Protein AF-A0AAW5LI39-F1 (afdb_monomer_lite)

Structure (mmCIF, N/CA/C/O backbone):
data_AF-A0AAW5LI39-F1
#
_entry.id   AF-A0AAW5LI39-F1
#
loop_
_atom_site.group_PDB
_atom_site.id
_atom_site.type_symbol
_atom_site.label_atom_id
_atom_site.label_alt_id
_atom_site.label_comp_id
_atom_site.label_asym_id
_atom_site.label_entity_id
_atom_site.label_seq_id
_atom_site.pdbx_PDB_ins_code
_atom_site.Cartn_x
_atom_site.Cartn_y
_atom_site.Cartn_z
_atom_site.occupancy
_atom_site.B_iso_or_equiv
_atom_site.auth_seq_id
_atom_site.auth_comp_id
_atom_site.auth_asym_id
_atom_site.auth_atom_id
_atom_site.pdbx_PDB_model_num
ATOM 1 N N . THR A 1 1 ? -11.662 8.360 4.781 1.00 59.34 1 THR A N 1
ATOM 2 C CA . THR A 1 1 ? -10.871 7.359 4.044 1.00 59.34 1 THR A CA 1
ATOM 3 C C . THR A 1 1 ? -9.596 7.152 4.815 1.00 59.34 1 THR A C 1
ATOM 5 O O . THR A 1 1 ? -9.091 8.149 5.336 1.00 59.34 1 THR A O 1
ATOM 8 N N . PRO A 1 2 ? -9.102 5.910 4.900 1.00 66.62 2 PRO A N 1
ATOM 9 C CA . PRO A 1 2 ? -7.839 5.626 5.557 1.00 66.62 2 PRO A CA 1
ATOM 10 C C . PRO A 1 2 ? -6.730 6.552 5.060 1.00 66.62 2 PRO A C 1
ATOM 12 O O . PRO A 1 2 ? -6.613 6.818 3.864 1.00 66.62 2 PRO A O 1
ATOM 15 N N . GLY A 1 3 ? -5.957 7.087 6.001 1.00 81.19 3 GLY A N 1
ATOM 16 C CA . GLY A 1 3 ? -4.777 7.894 5.710 1.00 81.19 3 GLY A CA 1
ATOM 17 C C . GLY A 1 3 ? -3.532 7.040 5.881 1.00 81.19 3 GLY A C 1
ATOM 18 O O . GLY A 1 3 ? -3.352 6.458 6.951 1.00 81.19 3 GLY A O 1
ATOM 19 N N . TYR A 1 4 ? -2.682 6.987 4.860 1.00 85.44 4 TYR A N 1
ATOM 20 C CA . TYR A 1 4 ? -1.471 6.170 4.840 1.00 85.44 4 TYR A CA 1
ATOM 21 C C . TYR A 1 4 ? -0.221 7.023 4.630 1.00 85.44 4 TYR A C 1
ATOM 23 O O . TYR A 1 4 ? -0.213 7.944 3.816 1.00 85.44 4 TYR A O 1
ATOM 31 N N . GLY A 1 5 ? 0.865 6.681 5.325 1.00 72.69 5 GLY A N 1
ATOM 32 C CA . GLY A 1 5 ? 2.182 7.267 5.063 1.00 72.69 5 GLY A CA 1
ATOM 33 C C . GLY A 1 5 ? 2.410 8.646 5.689 1.00 72.69 5 GLY A C 1
ATOM 34 O O . GLY A 1 5 ? 2.146 8.854 6.873 1.00 72.69 5 GLY A O 1
ATOM 35 N N . SER A 1 6 ? 3.023 9.563 4.928 1.00 60.62 6 SER A N 1
ATOM 36 C CA . SER A 1 6 ? 3.426 10.881 5.440 1.00 60.62 6 SER A CA 1
ATOM 37 C C . SER A 1 6 ? 2.207 11.711 5.850 1.00 60.62 6 SER A C 1
ATOM 39 O O . SER A 1 6 ? 1.179 11.684 5.177 1.00 60.62 6 SER A O 1
ATOM 41 N N . LYS A 1 7 ? 2.348 12.518 6.912 1.00 57.69 7 LYS A N 1
ATOM 42 C CA . LYS A 1 7 ? 1.301 13.424 7.432 1.00 57.69 7 LYS A CA 1
ATOM 43 C C . LYS A 1 7 ? 0.721 14.378 6.374 1.00 57.69 7 LYS A C 1
ATOM 45 O O . LYS A 1 7 ? -0.352 14.928 6.598 1.00 57.69 7 LYS A O 1
ATOM 50 N N . ASP A 1 8 ? 1.408 14.530 5.242 1.00 62.44 8 ASP A N 1
ATOM 51 C CA . ASP A 1 8 ? 1.064 15.446 4.155 1.00 62.44 8 ASP A CA 1
ATOM 52 C C . ASP A 1 8 ? 0.328 14.774 2.974 1.00 62.44 8 ASP A C 1
ATOM 54 O O . ASP A 1 8 ? 0.176 15.399 1.926 1.00 62.44 8 ASP A O 1
ATOM 58 N N . ASN A 1 9 ? -0.128 13.517 3.102 1.00 62.59 9 ASN A N 1
ATOM 59 C CA . ASN A 1 9 ? -0.841 12.782 2.036 1.00 62.59 9 ASN A CA 1
ATOM 60 C C . ASN A 1 9 ? -0.020 12.589 0.734 1.00 62.59 9 ASN A C 1
ATOM 62 O O . ASN A 1 9 ? -0.575 12.419 -0.351 1.00 62.59 9 ASN A O 1
ATOM 66 N N . GLY A 1 10 ? 1.312 12.637 0.829 1.00 72.69 10 GLY A N 1
ATOM 67 C CA . GLY A 1 10 ? 2.223 12.413 -0.298 1.00 72.69 10 GLY A CA 1
ATOM 68 C C . GLY A 1 10 ? 2.558 10.935 -0.522 1.00 72.69 10 GLY A C 1
ATOM 69 O O . GLY A 1 10 ? 2.395 10.107 0.372 1.00 72.69 10 GLY A O 1
ATOM 70 N N . SER A 1 11 ? 3.081 10.608 -1.707 1.00 85.50 11 SER A N 1
ATOM 71 C CA . SER A 1 11 ? 3.533 9.252 -2.041 1.00 85.50 11 SER A CA 1
ATOM 72 C C . SER A 1 11 ? 4.612 8.754 -1.074 1.00 85.50 11 SER A C 1
ATOM 74 O O . SER A 1 11 ? 5.562 9.477 -0.770 1.00 85.50 11 SER A O 1
ATOM 76 N N . THR A 1 12 ? 4.516 7.493 -0.648 1.00 90.81 12 THR A N 1
ATOM 77 C CA . THR A 1 12 ? 5.553 6.836 0.160 1.00 90.81 12 THR A CA 1
ATOM 78 C C . THR A 1 12 ? 6.636 6.240 -0.746 1.00 90.81 12 THR A C 1
ATOM 80 O O . THR A 1 12 ? 6.335 5.338 -1.530 1.00 90.81 12 THR A O 1
ATOM 83 N N . PRO A 1 13 ? 7.906 6.679 -0.653 1.00 92.50 13 PRO A N 1
ATOM 84 C CA . PRO A 1 13 ? 8.989 6.055 -1.402 1.00 92.50 13 PRO A CA 1
ATOM 85 C C . PRO A 1 13 ? 9.273 4.641 -0.889 1.00 92.50 13 PRO A C 1
ATOM 87 O O . PRO A 1 13 ? 9.456 4.426 0.308 1.00 92.50 13 PRO A O 1
ATOM 90 N N . VAL A 1 14 ? 9.385 3.692 -1.813 1.00 93.81 14 VAL A N 1
ATOM 91 C CA . VAL A 1 14 ? 9.722 2.287 -1.546 1.00 93.81 14 VAL A CA 1
ATOM 92 C C . VAL A 1 14 ? 10.923 1.879 -2.396 1.00 93.81 14 VAL A C 1
ATOM 94 O O . VAL A 1 14 ? 11.166 2.461 -3.457 1.00 93.81 14 VAL A O 1
ATOM 97 N N . LYS A 1 15 ? 11.707 0.894 -1.945 1.00 95.75 15 LYS A N 1
ATOM 98 C CA . LYS A 1 15 ? 12.858 0.388 -2.712 1.00 95.75 15 LYS A CA 1
ATOM 99 C C . LYS A 1 15 ? 12.518 -0.954 -3.382 1.00 95.75 15 LYS A C 1
ATOM 101 O O . LYS A 1 15 ? 11.947 -1.819 -2.710 1.00 95.75 15 LYS A O 1
ATOM 106 N N . PRO A 1 16 ? 12.904 -1.158 -4.658 1.00 96.81 16 PRO A N 1
ATOM 107 C CA . PRO A 1 16 ? 12.708 -2.422 -5.371 1.00 96.81 16 PRO A CA 1
ATOM 108 C C . PRO A 1 16 ? 13.169 -3.641 -4.566 1.00 96.81 16 PRO A C 1
ATOM 110 O O . PRO A 1 16 ? 14.271 -3.646 -4.015 1.00 96.81 16 PRO A O 1
ATOM 113 N N . GLY A 1 17 ? 12.332 -4.678 -4.496 1.00 96.94 17 GLY A N 1
ATOM 114 C CA . GLY A 1 17 ? 12.662 -5.949 -3.850 1.00 96.94 17 GLY A CA 1
ATOM 115 C C . GLY A 1 17 ? 12.812 -5.914 -2.330 1.00 96.94 17 GLY A C 1
ATOM 116 O O . GLY A 1 17 ? 13.280 -6.899 -1.758 1.00 96.94 17 GLY A O 1
ATOM 117 N N . THR A 1 18 ? 12.454 -4.811 -1.673 1.00 97.69 18 THR A N 1
ATOM 118 C CA . THR A 1 18 ? 12.537 -4.677 -0.214 1.00 97.69 18 THR A CA 1
ATOM 119 C C . THR A 1 18 ? 11.167 -4.432 0.397 1.00 97.69 18 THR A C 1
ATOM 121 O O . THR A 1 18 ? 10.308 -3.806 -0.218 1.00 97.69 18 THR A O 1
ATOM 124 N N . SER A 1 19 ? 10.988 -4.912 1.625 1.00 97.06 19 SER A N 1
ATOM 125 C CA . SER A 1 19 ? 9.768 -4.697 2.395 1.00 97.06 19 SER A CA 1
ATOM 126 C C . SER A 1 19 ? 9.742 -3.301 2.995 1.00 97.06 19 SER A C 1
ATOM 128 O O . SER A 1 19 ? 10.681 -2.905 3.686 1.00 97.06 19 SER A O 1
ATOM 130 N N . THR A 1 20 ? 8.646 -2.581 2.766 1.00 96.12 20 THR A N 1
ATOM 131 C CA . THR A 1 20 ? 8.364 -1.289 3.398 1.00 96.12 20 THR A CA 1
ATOM 132 C C . THR A 1 20 ? 7.077 -1.384 4.208 1.00 96.12 20 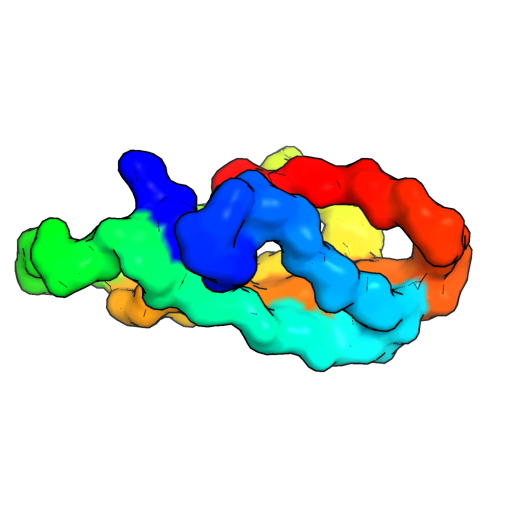THR A C 1
ATOM 134 O O . THR A 1 20 ? 6.045 -1.779 3.672 1.00 96.12 20 THR A O 1
ATOM 137 N N . HIS A 1 21 ? 7.149 -1.026 5.491 1.00 95.44 21 HIS A N 1
ATOM 138 C CA . HIS A 1 21 ? 5.989 -0.892 6.378 1.00 95.44 21 HIS A CA 1
ATOM 139 C C . HIS A 1 21 ? 5.445 0.538 6.296 1.00 95.44 21 HIS A C 1
ATOM 141 O O . HIS A 1 21 ? 6.220 1.497 6.321 1.00 95.44 21 HIS A O 1
ATOM 147 N N . ILE A 1 22 ? 4.127 0.672 6.154 1.00 93.06 22 ILE A N 1
ATOM 148 C CA . ILE A 1 22 ? 3.423 1.945 5.994 1.00 93.06 22 ILE A CA 1
ATOM 149 C C . ILE A 1 22 ? 2.244 1.960 6.976 1.00 93.06 22 ILE A C 1
ATOM 151 O O . ILE A 1 22 ? 1.271 1.236 6.759 1.00 93.06 22 ILE A O 1
ATOM 155 N N . PRO A 1 23 ? 2.301 2.771 8.045 1.00 92.56 23 PRO A N 1
ATOM 156 C CA . PRO A 1 23 ? 1.253 2.776 9.054 1.00 92.56 23 PRO A CA 1
ATOM 157 C C . PRO A 1 23 ? -0.023 3.465 8.564 1.00 92.56 23 PRO A C 1
ATOM 159 O O . PRO A 1 23 ? 0.033 4.434 7.792 1.00 92.56 23 PRO A O 1
ATOM 162 N N . GLN A 1 24 ? -1.162 3.005 9.081 1.00 91.25 24 GLN A N 1
ATOM 163 C CA . GLN A 1 24 ? -2.430 3.726 9.005 1.00 91.25 24 GLN A CA 1
ATOM 164 C C . GLN A 1 24 ? -2.425 4.844 10.062 1.00 91.25 24 GLN A C 1
ATOM 166 O O . GLN A 1 24 ? -2.187 4.604 11.244 1.00 91.25 24 GLN A O 1
ATOM 171 N N . ILE A 1 25 ? -2.620 6.095 9.639 1.00 87.56 25 ILE A N 1
ATOM 172 C CA . ILE A 1 25 ? -2.572 7.276 10.524 1.00 87.56 25 ILE A CA 1
ATOM 173 C C . ILE A 1 25 ? -3.847 8.128 10.495 1.00 87.56 25 ILE A C 1
ATOM 175 O O . ILE A 1 25 ? -3.971 9.077 11.280 1.00 87.56 25 ILE A O 1
ATOM 179 N N . GLY A 1 26 ? -4.763 7.836 9.569 1.00 85.00 26 GLY A N 1
ATOM 180 C CA . GLY A 1 26 ? -5.965 8.634 9.334 1.00 85.00 26 GLY A CA 1
ATOM 181 C C . GLY A 1 26 ? -7.121 8.299 10.273 1.00 85.00 26 GLY A C 1
ATOM 182 O O . GLY A 1 26 ? -7.681 9.199 10.899 1.00 85.00 26 GLY A O 1
ATOM 183 N N . ASP A 1 27 ? -7.455 7.017 10.401 1.00 86.19 27 ASP A N 1
ATOM 184 C CA . ASP A 1 27 ? -8.653 6.569 11.118 1.00 86.19 27 ASP A CA 1
ATOM 185 C C . ASP A 1 27 ? -8.271 6.187 12.548 1.00 86.19 27 ASP A C 1
ATOM 187 O O . ASP A 1 27 ? -7.646 5.161 12.793 1.00 86.19 27 ASP A O 1
ATOM 191 N N . LYS A 1 28 ? -8.629 7.042 13.507 1.00 82.25 28 LYS A N 1
ATOM 192 C CA . LYS A 1 28 ? -8.253 6.870 14.924 1.00 82.25 28 LYS A CA 1
ATOM 193 C C . LYS A 1 28 ? -9.392 6.368 15.802 1.00 82.25 28 LYS A C 1
ATOM 195 O O . LYS A 1 28 ? -9.146 5.845 16.883 1.00 82.25 28 LYS A O 1
ATOM 200 N N . GLU A 1 29 ? -10.626 6.547 15.348 1.00 88.88 29 GLU A N 1
ATOM 201 C CA . GLU A 1 29 ? -11.837 6.193 16.080 1.00 88.88 29 GLU A CA 1
ATOM 202 C C . GLU A 1 29 ? -12.697 5.305 15.188 1.00 88.88 29 GLU A C 1
ATOM 204 O O . GLU A 1 29 ? -13.362 5.778 14.268 1.00 88.88 29 GLU A O 1
ATOM 209 N N . LEU A 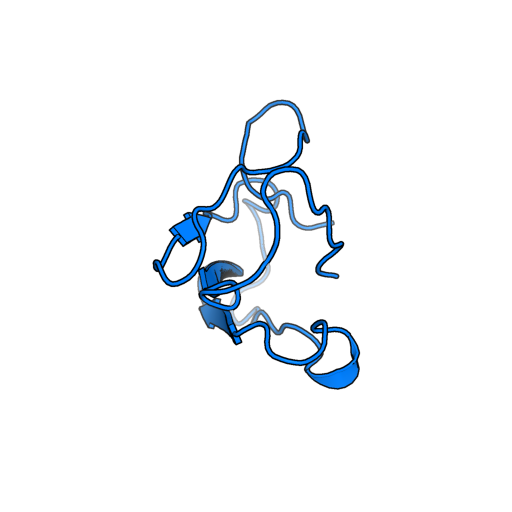1 30 ? -12.643 3.999 15.443 1.00 88.62 30 LEU A N 1
ATOM 210 C CA . LEU A 1 30 ? -13.354 2.988 14.671 1.00 88.62 30 LEU A CA 1
ATOM 211 C C . LEU A 1 30 ? -14.254 2.161 15.592 1.00 88.62 30 LEU A C 1
ATOM 213 O O . LEU A 1 30 ? -13.890 1.921 16.750 1.00 88.62 30 LEU A O 1
ATOM 217 N N . PRO A 1 31 ? -15.422 1.702 15.108 1.00 94.31 31 PRO A N 1
ATOM 218 C CA . PRO A 1 31 ? -16.242 0.759 15.850 1.00 94.31 31 PRO A CA 1
ATOM 219 C C . PRO A 1 31 ? -15.439 -0.494 16.245 1.00 94.31 31 PRO A C 1
ATOM 221 O O . PRO A 1 31 ? -14.615 -0.974 15.455 1.00 94.31 31 PRO A O 1
ATOM 224 N N . PRO A 1 32 ? -15.685 -1.071 17.434 1.00 93.25 32 PRO A N 1
ATOM 225 C CA . PRO A 1 32 ? -15.085 -2.344 17.813 1.00 93.25 32 PRO A CA 1
ATOM 226 C C . PRO A 1 32 ? -15.380 -3.438 16.779 1.00 93.25 32 PRO A C 1
ATOM 228 O O . PRO A 1 32 ? -16.515 -3.571 16.326 1.00 93.25 32 PRO A O 1
ATOM 231 N N . GLY A 1 33 ? -14.365 -4.234 16.439 1.00 94.00 33 GLY A N 1
ATOM 232 C CA . GLY A 1 33 ? -14.483 -5.308 15.445 1.00 94.00 33 GLY A CA 1
ATOM 233 C C . GLY A 1 33 ? -14.329 -4.860 13.989 1.00 94.00 33 GLY A C 1
ATOM 234 O O . GLY A 1 33 ? -14.591 -5.657 13.097 1.00 94.00 33 GLY A O 1
ATOM 235 N N . THR A 1 34 ? -13.915 -3.614 13.739 1.00 93.81 34 THR A N 1
ATOM 236 C CA . THR A 1 34 ? -13.523 -3.176 12.391 1.00 93.81 34 THR A CA 1
ATOM 237 C C . THR A 1 34 ? -12.338 -3.998 11.889 1.00 93.81 34 THR A C 1
ATOM 239 O O . THR A 1 34 ? -11.380 -4.208 12.636 1.00 93.81 34 THR A O 1
ATOM 242 N N . GLU A 1 35 ? -12.403 -4.418 10.625 1.00 94.25 35 GLU A N 1
ATOM 243 C CA . GLU A 1 35 ? -11.305 -5.076 9.921 1.00 94.25 35 GLU A CA 1
ATOM 244 C C . GLU A 1 35 ? -10.924 -4.308 8.650 1.00 94.25 35 GLU A C 1
ATOM 246 O O . GLU A 1 35 ? -11.754 -3.621 8.051 1.00 94.25 35 GLU A O 1
ATOM 251 N N . PHE A 1 36 ? -9.661 -4.435 8.249 1.00 93.44 36 PHE A N 1
ATOM 252 C CA . PHE A 1 36 ? -9.110 -3.832 7.039 1.00 93.44 36 PHE A CA 1
ATOM 253 C C . PHE A 1 36 ? -8.764 -4.892 5.998 1.00 93.44 36 PHE A C 1
ATOM 255 O O . PHE A 1 36 ? -8.201 -5.940 6.314 1.00 93.44 36 PHE A O 1
ATOM 262 N N . GLU A 1 37 ? -9.035 -4.576 4.737 1.00 93.88 37 GLU A N 1
ATOM 263 C CA . GLU A 1 37 ? -8.672 -5.401 3.591 1.00 93.88 37 GLU A CA 1
ATOM 264 C C . GLU A 1 37 ? -8.149 -4.532 2.445 1.00 93.88 37 GLU A C 1
ATOM 266 O O . GLU A 1 37 ? -8.557 -3.383 2.281 1.00 93.88 37 GLU A O 1
ATOM 271 N N . VAL A 1 38 ? -7.244 -5.096 1.643 1.00 91.69 38 VAL A N 1
ATOM 272 C CA . VAL A 1 38 ? -6.838 -4.522 0.358 1.00 91.69 38 VAL A CA 1
ATOM 273 C C . VAL A 1 38 ? -7.440 -5.408 -0.727 1.00 91.69 38 VAL A C 1
ATOM 275 O O . VAL A 1 38 ? -7.119 -6.601 -0.767 1.00 91.69 38 VAL A O 1
ATOM 278 N N . PRO A 1 39 ? -8.295 -4.868 -1.612 1.00 90.81 39 PRO A N 1
ATOM 279 C CA . PRO A 1 39 ? -8.847 -5.630 -2.720 1.00 90.81 39 PRO A CA 1
ATOM 280 C C . PRO A 1 39 ? -7.727 -6.180 -3.606 1.00 90.81 39 PRO A C 1
ATOM 282 O O . PRO A 1 39 ? -7.007 -5.437 -4.274 1.00 90.81 39 PRO A O 1
ATOM 285 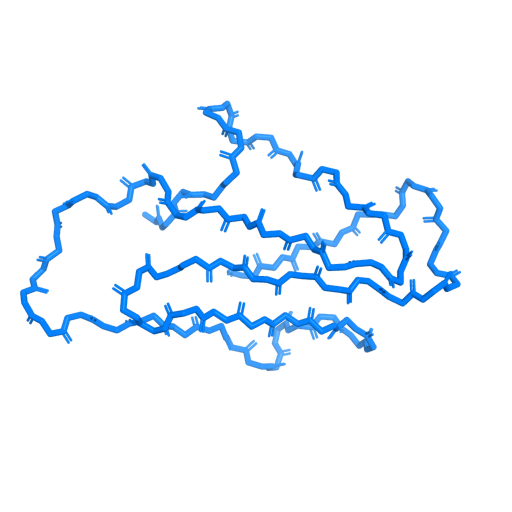N N . SER A 1 40 ? -7.554 -7.502 -3.593 1.00 86.88 40 SER A N 1
ATOM 286 C CA . SER A 1 40 ? -6.452 -8.162 -4.308 1.00 86.88 40 SER A CA 1
ATOM 287 C C . SER A 1 40 ? -6.464 -7.918 -5.823 1.00 86.88 40 SER A C 1
ATOM 289 O O . SER A 1 40 ? -5.409 -7.903 -6.449 1.00 86.88 40 SER A O 1
ATOM 291 N N . ASP A 1 41 ? -7.635 -7.658 -6.409 1.00 90.06 41 ASP A N 1
ATOM 292 C CA . ASP A 1 41 ? -7.830 -7.332 -7.827 1.00 90.06 41 ASP A CA 1
ATOM 293 C C . ASP A 1 41 ? -7.340 -5.925 -8.208 1.00 90.06 41 ASP A C 1
ATOM 295 O O . ASP A 1 41 ? -7.203 -5.608 -9.390 1.00 90.06 41 ASP A O 1
ATOM 299 N N . LYS A 1 42 ? -7.086 -5.073 -7.215 1.00 89.38 42 LYS A N 1
ATOM 300 C CA . LYS A 1 42 ? -6.597 -3.702 -7.388 1.00 89.38 42 LYS A CA 1
ATOM 301 C C . LYS A 1 42 ? -5.104 -3.565 -7.129 1.00 89.38 42 LYS A C 1
ATOM 303 O O . LYS A 1 42 ? -4.542 -2.510 -7.412 1.00 89.38 42 LYS A O 1
ATOM 308 N N . VAL A 1 43 ? -4.460 -4.607 -6.607 1.00 92.31 43 VAL A N 1
ATOM 309 C CA . VAL A 1 43 ? -3.009 -4.622 -6.433 1.00 92.31 43 VAL A CA 1
ATOM 310 C C . VAL A 1 43 ? -2.357 -4.766 -7.814 1.00 92.31 43 VAL A C 1
ATOM 312 O O . VAL A 1 43 ? -2.716 -5.681 -8.561 1.00 92.31 43 VAL A O 1
ATOM 315 N N . PRO A 1 44 ? -1.409 -3.885 -8.189 1.00 92.31 44 PRO A N 1
ATOM 316 C CA . PRO A 1 44 ? -0.692 -4.006 -9.451 1.00 92.31 44 PRO A CA 1
ATOM 317 C C . PRO A 1 44 ? -0.017 -5.371 -9.595 1.00 92.31 44 PRO A C 1
ATOM 319 O O . PRO A 1 44 ? 0.505 -5.928 -8.629 1.00 92.31 44 PRO A O 1
ATOM 322 N N . THR A 1 45 ? 0.016 -5.895 -10.820 1.00 90.50 45 THR A N 1
ATOM 323 C CA . THR A 1 45 ? 0.667 -7.177 -11.113 1.00 90.50 45 THR A CA 1
ATOM 324 C C . THR A 1 45 ? 2.112 -7.186 -10.609 1.00 90.50 45 THR A C 1
ATOM 326 O O . THR A 1 45 ? 2.829 -6.195 -10.744 1.00 90.50 45 THR A O 1
ATOM 329 N N . ASP A 1 46 ? 2.515 -8.308 -10.011 1.00 92.69 46 ASP A N 1
ATOM 330 C CA . ASP A 1 46 ? 3.842 -8.560 -9.432 1.00 92.69 46 ASP A CA 1
ATOM 331 C C . ASP A 1 46 ? 4.224 -7.699 -8.213 1.00 92.69 46 ASP A C 1
ATOM 333 O O . ASP A 1 46 ? 5.296 -7.890 -7.633 1.00 92.69 46 ASP A O 1
ATOM 337 N N . TRP A 1 47 ? 3.347 -6.804 -7.749 1.00 94.94 47 TRP A N 1
ATOM 338 C CA . TRP A 1 47 ? 3.502 -6.157 -6.448 1.00 94.94 47 TRP A CA 1
ATOM 339 C C . TRP A 1 47 ? 2.937 -7.049 -5.349 1.00 94.94 47 TRP A C 1
ATOM 341 O O . TRP A 1 47 ? 1.850 -7.608 -5.466 1.00 94.94 47 TRP A O 1
ATOM 351 N N . THR A 1 48 ? 3.664 -7.160 -4.239 1.00 95.69 48 THR A N 1
ATOM 352 C CA . THR A 1 48 ? 3.114 -7.755 -3.018 1.00 95.69 48 THR A CA 1
ATOM 353 C C . THR A 1 48 ? 2.643 -6.635 -2.108 1.00 95.69 48 THR A C 1
ATOM 355 O O . THR A 1 48 ? 3.448 -5.803 -1.686 1.00 95.69 48 THR A O 1
ATOM 358 N N . VAL A 1 49 ? 1.349 -6.628 -1.802 1.00 95.69 49 VAL A N 1
ATOM 359 C CA . VAL A 1 49 ? 0.740 -5.712 -0.839 1.00 95.69 49 VAL A CA 1
ATOM 360 C C . VAL A 1 49 ? -0.083 -6.529 0.141 1.00 95.69 49 VAL A C 1
ATOM 362 O O . VAL A 1 49 ? -0.922 -7.330 -0.262 1.00 95.69 49 VAL A O 1
ATOM 365 N N . THR A 1 50 ? 0.163 -6.329 1.429 1.00 95.12 50 THR A N 1
ATOM 366 C CA . THR A 1 50 ? -0.610 -6.949 2.507 1.00 95.12 50 THR A CA 1
ATOM 367 C C . THR A 1 50 ? -1.042 -5.890 3.502 1.00 95.12 50 THR A C 1
ATOM 369 O O . THR A 1 50 ? -0.303 -4.934 3.732 1.00 95.12 50 THR A O 1
ATOM 372 N N . VAL A 1 51 ? -2.195 -6.100 4.129 1.00 95.44 51 VAL A N 1
ATOM 373 C CA . VAL A 1 51 ? -2.711 -5.245 5.197 1.00 95.44 51 VAL A CA 1
ATOM 374 C C . VAL A 1 51 ? -2.858 -6.048 6.482 1.00 95.44 51 VAL A C 1
ATOM 376 O O . VAL A 1 51 ? -3.279 -7.205 6.446 1.00 95.44 51 VAL A O 1
ATOM 379 N N . ASP A 1 52 ? -2.487 -5.457 7.614 1.00 95.75 52 ASP A N 1
ATOM 380 C CA . ASP A 1 52 ? -2.869 -5.982 8.921 1.00 95.75 52 ASP A CA 1
ATOM 381 C C . ASP A 1 52 ? -4.370 -5.717 9.122 1.00 95.75 52 ASP A C 1
ATOM 383 O O . ASP A 1 52 ? -4.782 -4.555 9.166 1.00 95.75 52 ASP A O 1
ATOM 387 N N . PRO A 1 53 ? -5.213 -6.754 9.262 1.00 95.38 53 PRO A N 1
ATOM 388 C CA . PRO A 1 53 ? -6.656 -6.568 9.329 1.00 95.38 53 PRO A CA 1
ATOM 389 C C . PRO A 1 53 ? -7.110 -5.841 10.596 1.00 95.38 53 PRO A C 1
ATOM 391 O O . PRO A 1 53 ? -8.231 -5.361 10.628 1.00 95.38 53 PRO A O 1
ATOM 394 N N . LYS A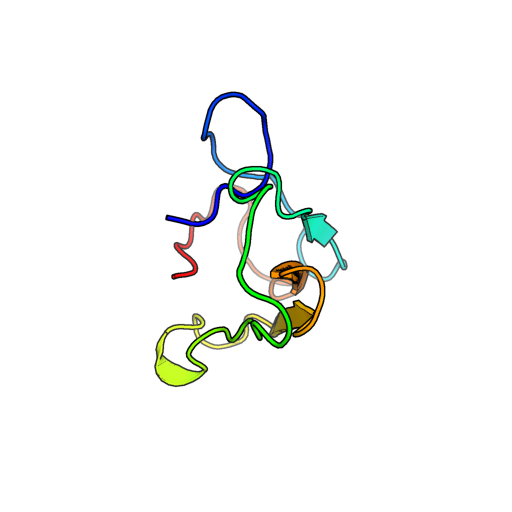 1 54 ? -6.285 -5.739 11.643 1.00 93.12 54 LYS A N 1
ATOM 395 C CA . LYS A 1 54 ? -6.649 -5.082 12.906 1.00 93.12 54 LYS A CA 1
ATOM 396 C C . LYS A 1 54 ? -6.215 -3.627 12.954 1.00 93.12 54 LYS A C 1
ATOM 398 O O . LYS A 1 54 ? -6.928 -2.805 13.523 1.00 93.12 54 LYS A O 1
ATOM 403 N N . THR A 1 55 ? -5.032 -3.320 12.427 1.00 92.81 55 THR A N 1
ATOM 404 C CA . THR A 1 55 ? -4.466 -1.961 12.485 1.00 92.81 55 THR A CA 1
ATOM 405 C C . THR A 1 55 ? -4.632 -1.195 11.181 1.00 92.81 55 THR A C 1
ATOM 407 O O . THR A 1 55 ? -4.562 0.030 11.180 1.00 92.81 55 THR A O 1
ATOM 410 N N . GLY A 1 56 ? -4.850 -1.902 10.074 1.00 93.38 56 GLY A N 1
ATOM 411 C CA . GLY A 1 56 ? -4.858 -1.332 8.738 1.00 93.38 56 GLY A CA 1
ATOM 412 C C . GLY A 1 56 ? -3.464 -1.064 8.184 1.00 93.38 56 GLY A C 1
ATOM 413 O O . GLY A 1 56 ? -3.380 -0.555 7.072 1.00 93.38 56 GLY A O 1
ATOM 414 N N . ASP A 1 57 ? -2.384 -1.394 8.902 1.00 94.12 57 ASP A N 1
ATOM 415 C CA . ASP A 1 57 ? -1.010 -1.158 8.452 1.00 94.12 57 ASP A CA 1
ATOM 416 C C . ASP A 1 57 ? -0.696 -1.924 7.168 1.00 94.12 57 ASP A C 1
ATOM 418 O O . ASP A 1 57 ? -0.945 -3.126 7.062 1.00 94.12 57 ASP A O 1
ATOM 422 N N . LEU A 1 58 ? -0.070 -1.243 6.212 1.00 94.31 58 LEU A N 1
ATOM 423 C CA . LEU A 1 58 ? 0.329 -1.836 4.946 1.00 94.31 58 LEU A CA 1
ATOM 424 C C . LEU A 1 58 ? 1.779 -2.316 4.987 1.00 94.31 58 LEU A C 1
ATOM 426 O O . LEU A 1 58 ? 2.672 -1.680 5.550 1.00 94.31 58 LEU A O 1
ATOM 430 N N . THR A 1 59 ? 2.029 -3.426 4.303 1.00 95.50 59 THR A N 1
ATOM 431 C CA . THR A 1 59 ? 3.367 -3.862 3.906 1.00 95.50 59 THR A CA 1
ATOM 432 C C . THR A 1 59 ? 3.413 -3.977 2.392 1.00 95.50 59 THR A C 1
ATOM 434 O O . THR A 1 59 ? 2.579 -4.653 1.792 1.00 95.50 59 THR A O 1
ATOM 437 N N . VAL A 1 60 ? 4.393 -3.314 1.781 1.00 95.56 60 VAL A N 1
ATOM 438 C CA . VAL A 1 60 ? 4.562 -3.254 0.326 1.00 95.56 60 VAL A CA 1
ATOM 439 C C . VAL A 1 60 ? 5.947 -3.765 -0.058 1.00 95.56 60 VAL A C 1
ATOM 441 O O . VAL A 1 60 ? 6.957 -3.311 0.489 1.00 95.56 60 VAL A O 1
ATOM 444 N N . ILE A 1 61 ? 5.996 -4.686 -1.021 1.00 96.75 61 ILE A N 1
ATOM 445 C CA . ILE A 1 61 ? 7.224 -5.183 -1.650 1.00 96.75 61 ILE A CA 1
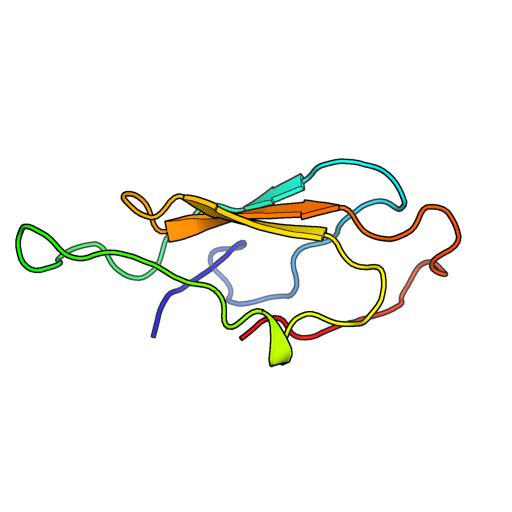ATOM 446 C C . ILE A 1 61 ? 7.081 -5.012 -3.169 1.00 96.75 61 ILE A C 1
ATOM 448 O O . ILE A 1 61 ? 6.348 -5.775 -3.808 1.00 96.75 61 ILE A O 1
ATOM 452 N N . PRO A 1 62 ? 7.774 -4.029 -3.768 1.00 96.38 62 PRO A N 1
ATOM 453 C CA . PRO A 1 62 ? 7.819 -3.885 -5.217 1.00 96.38 62 PRO A CA 1
ATOM 454 C C . PRO A 1 62 ? 8.665 -4.993 -5.868 1.00 96.38 62 PRO A C 1
ATOM 456 O O . PRO A 1 62 ? 9.602 -5.496 -5.229 1.00 96.38 62 PRO A O 1
ATOM 459 N N . PRO A 1 63 ? 8.443 -5.302 -7.160 1.00 97.06 63 PRO A N 1
ATOM 460 C CA . PRO A 1 63 ? 9.344 -6.147 -7.942 1.00 97.06 63 PRO A CA 1
ATOM 461 C C . PRO A 1 63 ? 10.801 -5.668 -7.860 1.00 97.06 63 PRO A C 1
ATOM 463 O O . PRO A 1 63 ? 11.075 -4.475 -7.723 1.00 97.06 63 PRO A O 1
ATOM 466 N N . LYS A 1 64 ? 11.767 -6.588 -7.954 1.00 96.69 64 LYS A N 1
ATOM 467 C CA . LYS A 1 64 ? 13.208 -6.258 -7.875 1.00 96.69 64 LYS A CA 1
ATOM 468 C C . LYS A 1 64 ? 13.703 -5.420 -9.055 1.00 96.69 64 LYS A C 1
ATOM 470 O O . LYS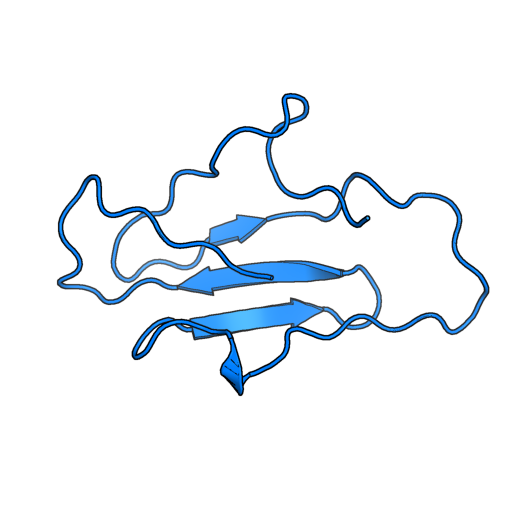 A 1 64 ? 14.689 -4.703 -8.923 1.00 96.69 64 LYS A O 1
ATOM 475 N N . ASP A 1 65 ? 13.043 -5.544 -10.195 1.00 96.06 65 ASP A N 1
ATOM 476 C CA . ASP A 1 65 ? 13.388 -4.955 -11.486 1.00 96.06 65 ASP A CA 1
ATOM 477 C C . ASP A 1 65 ? 12.534 -3.728 -11.841 1.00 96.06 65 ASP A C 1
ATOM 479 O O . ASP A 1 65 ? 12.715 -3.135 -12.908 1.00 96.06 65 ASP A O 1
ATOM 483 N N . VAL A 1 66 ? 11.638 -3.299 -10.942 1.00 95.50 66 VAL A N 1
ATOM 484 C CA . VAL A 1 66 ? 10.859 -2.077 -11.149 1.00 95.50 66 VAL A CA 1
ATOM 485 C C . VAL A 1 66 ? 11.793 -0.867 -11.262 1.00 95.50 66 VAL A C 1
ATOM 487 O O . VAL A 1 66 ? 12.731 -0.687 -10.479 1.00 95.50 66 VAL A O 1
ATOM 490 N N . LYS A 1 67 ? 11.549 -0.016 -12.262 1.00 95.62 67 LYS A N 1
ATOM 491 C CA . LYS A 1 67 ? 12.395 1.154 -12.528 1.00 95.62 67 LYS A CA 1
ATOM 492 C C . LYS A 1 67 ? 12.206 2.213 -11.432 1.00 95.62 67 LYS A C 1
ATOM 494 O O . LYS A 1 67 ? 11.057 2.521 -11.097 1.00 95.62 67 LYS A O 1
ATOM 499 N N . PRO A 1 68 ? 13.284 2.831 -10.913 1.00 94.19 68 PRO A N 1
ATOM 500 C CA . PRO A 1 68 ? 13.167 3.981 -10.020 1.00 94.19 68 PRO A CA 1
ATOM 501 C C . PRO A 1 68 ? 12.301 5.090 -10.632 1.00 94.19 68 PRO A C 1
ATOM 503 O O . PRO A 1 68 ? 12.416 5.381 -11.821 1.00 94.19 68 PRO A O 1
ATOM 506 N N . GLY A 1 69 ? 11.434 5.697 -9.820 1.00 92.94 69 GLY A N 1
ATOM 507 C CA . GLY A 1 69 ? 10.476 6.714 -10.270 1.00 92.94 69 GLY A CA 1
ATOM 508 C C . GLY A 1 69 ? 9.144 6.164 -10.792 1.00 92.94 69 GLY A C 1
ATOM 509 O O . GLY A 1 69 ? 8.260 6.955 -11.106 1.00 92.94 69 GLY A O 1
ATOM 510 N N . THR A 1 70 ? 8.965 4.838 -10.853 1.00 94.50 70 THR A N 1
ATOM 511 C CA . THR A 1 70 ? 7.643 4.231 -11.089 1.00 94.50 70 THR A CA 1
ATOM 512 C C . THR A 1 70 ? 6.699 4.580 -9.938 1.00 94.50 70 THR A C 1
ATOM 514 O O . THR A 1 70 ? 7.061 4.404 -8.774 1.00 94.50 70 THR A O 1
ATOM 517 N N . MET A 1 71 ? 5.494 5.047 -10.266 1.00 92.56 71 MET A N 1
ATOM 518 C CA . MET A 1 71 ? 4.412 5.298 -9.313 1.00 92.56 71 MET A CA 1
ATOM 519 C C . MET A 1 71 ? 3.272 4.317 -9.569 1.00 92.56 71 MET A C 1
ATOM 521 O O . MET A 1 71 ? 2.944 4.039 -10.723 1.00 92.56 71 MET A O 1
ATOM 525 N N . VAL A 1 72 ? 2.689 3.801 -8.492 1.00 91.75 72 VAL A N 1
ATOM 526 C CA . VAL A 1 72 ? 1.488 2.965 -8.521 1.00 91.75 72 VAL A CA 1
ATOM 527 C C . VAL A 1 72 ? 0.547 3.421 -7.419 1.00 91.75 72 VAL A C 1
ATOM 529 O O . VAL A 1 72 ? 1.008 3.846 -6.358 1.00 91.75 72 VAL A O 1
ATOM 532 N N . ASP A 1 73 ? -0.748 3.290 -7.673 1.00 90.00 73 ASP A N 1
ATOM 533 C CA . ASP A 1 73 ? -1.783 3.545 -6.682 1.00 90.00 73 ASP A CA 1
ATOM 534 C C . ASP A 1 73 ? -2.240 2.217 -6.080 1.00 90.00 73 ASP A C 1
ATOM 536 O O . ASP A 1 73 ? -2.497 1.249 -6.800 1.00 90.00 73 ASP A O 1
ATOM 540 N N . ILE A 1 74 ? -2.326 2.184 -4.753 1.00 87.62 74 ILE A N 1
ATOM 541 C CA . ILE A 1 74 ? -2.915 1.093 -3.975 1.00 87.62 74 ILE A CA 1
ATOM 542 C C . ILE A 1 74 ? -4.223 1.642 -3.387 1.00 87.62 74 ILE A C 1
ATOM 544 O O . ILE A 1 74 ? -4.186 2.757 -2.858 1.00 87.62 74 ILE A O 1
ATOM 548 N N . PRO A 1 75 ? -5.360 0.936 -3.541 1.00 79.25 75 PRO A N 1
ATOM 549 C CA . PRO A 1 75 ? -6.672 1.424 -3.106 1.00 79.25 75 PRO A CA 1
ATOM 550 C C . PRO A 1 75 ? -6.811 1.566 -1.587 1.00 79.25 75 PRO A C 1
ATOM 552 O O . PRO A 1 75 ? -6.101 0.842 -0.851 1.00 79.25 75 PRO A O 1
#

pLDDT: mean 89.5, std 9.65, range [57.69, 97.69]

Foldseek 3Di:
DWQKADPVSDDDDDAAQDKDKIFTDPDDDDPPPQFDDFPPVQDPPQKDWDADGPGRIIITHHHNPDDPPDDDDGD

Sequence (75 aa):
TPGYGSKDNGSTPVKPGTSTHIPQIGDKELPPGTEFEVPSDKVPTDWTVTVDPKTGDLTVIPPKDVKPGTMVDIP

Organism: Mammaliicoccus sciuri (NCBI:txid1296)

Radius of gyration: 12.84 Å; chains: 1; bounding box: 30×24×30 Å

Secondary structure (DSSP, 8-state):
---BSSTT-PPPP--TTS-EEE-B-S-----TT------GGGSPTT-EEEE-TTT--EEEE--TTPPTT------

InterPro domains:
  IPR044055 Long Rib domain [PF18957] (12-73)